Protein AF-A0A3P7JBN7-F1 (afdb_monomer_lite)

Radius of gyration: 22.33 Å; chains: 1; bounding box: 42×34×70 Å

InterPro domains:
  IPR001507 Zona pellucida domain [PS51034] (34-101)
  IPR051962 Cuticlin domain-containing protein [PTHR22907] (10-94)
  IPR056953 Cuticlin, N-terminal domain [PF25057] (29-95)

Organism: Strongylus vulgaris (NCBI:txid40348)

pLDDT: mean 86.78, std 12.99, range [44.22, 97.69]

Secondary structure (DSSP, 8-state):
-HHHHHHHHHHHHHHHT---------B-SSPEEEE-SSEEEEE--BSS---S-EE-TT-TTSGGGEE-THHHHT-SS-EEEEETT-TT-------S-----

Sequence (101 aa):
MITLCHRLAFIIIVISSIQAISIDNDIVGEPDIECLDEEIRVWVKTRKPFAGRIYAKGRADIEECYKDDFAKERTKKPHFDLRFGVCGMRSLRSVGFCLKS

Structure (mmCIF, N/CA/C/O backbone):
data_AF-A0A3P7JBN7-F1
#
_entry.id   AF-A0A3P7JBN7-F1
#
loop_
_atom_site.group_PDB
_atom_site.id
_atom_site.type_symbol
_atom_site.label_atom_id
_atom_site.label_alt_id
_atom_site.label_comp_id
_atom_site.label_asym_id
_atom_site.label_entity_id
_atom_site.label_seq_id
_atom_site.pdbx_PDB_ins_code
_atom_site.Cartn_x
_atom_site.Cartn_y
_atom_site.Cartn_z
_atom_site.occupancy
_atom_site.B_iso_or_equiv
_atom_site.auth_seq_id
_atom_site.auth_comp_id
_atom_site.auth_asym_id
_atom_site.auth_atom_id
_atom_site.pdbx_PDB_model_num
ATOM 1 N N . MET A 1 1 ? 21.728 -18.630 -47.695 1.00 63.47 1 MET A N 1
ATOM 2 C CA . MET A 1 1 ? 22.367 -19.053 -46.423 1.00 63.47 1 MET A CA 1
ATOM 3 C C . MET A 1 1 ? 22.846 -17.873 -45.578 1.00 63.47 1 MET A C 1
ATOM 5 O O . MET A 1 1 ? 22.442 -17.789 -44.428 1.00 63.47 1 MET A O 1
ATOM 9 N N . ILE A 1 2 ? 23.628 -16.934 -46.124 1.00 69.19 2 ILE A N 1
ATOM 10 C CA . ILE A 1 2 ? 24.193 -15.788 -45.373 1.00 69.19 2 ILE A CA 1
ATOM 11 C C . ILE A 1 2 ? 23.107 -14.861 -44.793 1.00 69.19 2 ILE A C 1
ATOM 13 O O . ILE A 1 2 ? 23.154 -14.490 -43.623 1.00 69.19 2 ILE A O 1
ATOM 17 N N . THR A 1 3 ? 22.071 -14.556 -45.577 1.00 75.38 3 THR A N 1
ATOM 18 C CA . THR A 1 3 ? 20.937 -13.719 -45.148 1.00 75.38 3 THR A CA 1
ATOM 19 C C . THR A 1 3 ? 20.116 -14.355 -44.026 1.00 75.38 3 THR A C 1
ATOM 21 O O . THR A 1 3 ? 19.678 -13.652 -43.121 1.00 75.38 3 THR A O 1
ATOM 24 N N . LEU A 1 4 ? 19.950 -15.682 -44.041 1.00 75.00 4 LEU A N 1
ATOM 25 C CA . LEU A 1 4 ? 19.257 -16.433 -42.989 1.00 75.00 4 LEU A CA 1
ATOM 26 C C . LEU A 1 4 ? 20.051 -16.404 -41.674 1.00 75.00 4 LEU A C 1
ATOM 28 O O . LEU A 1 4 ? 19.473 -16.190 -40.614 1.00 75.00 4 LEU A O 1
ATOM 32 N N . CYS A 1 5 ? 21.379 -16.530 -41.758 1.00 79.94 5 CYS A N 1
ATOM 33 C CA . CYS A 1 5 ? 22.277 -16.459 -40.606 1.00 79.94 5 CYS A CA 1
ATOM 34 C C . CYS A 1 5 ? 22.232 -15.078 -39.931 1.00 79.94 5 CYS A C 1
ATOM 36 O O . CYS A 1 5 ? 22.103 -14.982 -38.715 1.00 79.94 5 CYS A O 1
ATOM 38 N N . HIS A 1 6 ? 22.223 -14.002 -40.723 1.00 82.94 6 HIS A N 1
ATOM 39 C CA . HIS A 1 6 ? 22.112 -12.641 -40.195 1.00 82.94 6 HIS A CA 1
ATOM 40 C C . HIS A 1 6 ? 20.766 -12.389 -39.500 1.00 82.94 6 HIS A C 1
ATOM 42 O O . HIS A 1 6 ? 20.710 -11.709 -38.476 1.00 82.94 6 HIS A O 1
ATOM 48 N N . ARG A 1 7 ? 19.666 -12.943 -40.032 1.00 83.56 7 ARG A N 1
ATOM 49 C CA . ARG A 1 7 ? 18.352 -12.837 -39.381 1.00 83.56 7 ARG A CA 1
ATOM 50 C C . ARG A 1 7 ? 18.318 -13.599 -38.059 1.00 83.56 7 ARG A C 1
ATOM 52 O O . ARG A 1 7 ? 17.827 -13.055 -37.079 1.00 83.56 7 ARG A O 1
ATOM 59 N N . LEU A 1 8 ? 18.882 -14.806 -38.014 1.00 83.50 8 LEU A N 1
ATOM 60 C CA . LEU A 1 8 ? 18.984 -15.593 -36.782 1.00 83.50 8 LEU A CA 1
ATOM 61 C C . LEU A 1 8 ? 19.849 -14.887 -35.730 1.00 83.50 8 LEU A C 1
ATOM 63 O O . LEU A 1 8 ? 19.434 -14.781 -34.580 1.00 83.50 8 LEU A O 1
ATOM 67 N N . ALA A 1 9 ? 20.993 -14.328 -36.128 1.00 85.81 9 ALA A N 1
ATOM 68 C CA . ALA A 1 9 ? 21.859 -13.563 -35.234 1.00 85.81 9 ALA A CA 1
ATOM 69 C C . ALA A 1 9 ? 21.147 -12.329 -34.656 1.00 85.81 9 ALA A C 1
ATOM 71 O O . ALA A 1 9 ? 21.218 -12.084 -33.454 1.00 85.81 9 ALA A O 1
ATOM 72 N N . PHE A 1 10 ? 20.402 -11.590 -35.483 1.00 85.25 10 PHE A N 1
ATOM 73 C CA . PHE A 1 10 ? 19.632 -10.431 -35.029 1.00 85.25 10 PHE A CA 1
ATOM 74 C C . PHE A 1 10 ? 18.543 -10.819 -34.017 1.00 85.25 10 PHE A C 1
ATOM 76 O O . PHE A 1 10 ? 18.392 -10.160 -32.994 1.00 85.25 10 PHE A O 1
ATOM 83 N N . ILE A 1 11 ? 17.829 -11.922 -34.257 1.00 84.62 11 ILE A N 1
ATOM 84 C CA . ILE A 1 11 ? 16.804 -12.432 -33.333 1.00 84.62 11 ILE A CA 1
ATOM 85 C C . ILE A 1 11 ? 17.431 -12.847 -31.994 1.00 84.62 11 ILE A C 1
ATOM 87 O O . ILE A 1 11 ? 16.903 -12.499 -30.943 1.00 84.62 11 ILE A O 1
ATOM 91 N N . ILE A 1 12 ? 18.582 -13.525 -32.012 1.00 83.00 12 ILE A N 1
ATOM 92 C CA . ILE A 1 12 ? 19.299 -13.933 -30.793 1.00 83.00 12 ILE A CA 1
ATOM 93 C C . ILE A 1 12 ? 19.752 -12.707 -29.983 1.00 83.00 12 ILE A C 1
ATOM 95 O O . ILE A 1 12 ? 19.598 -12.688 -28.761 1.00 83.00 12 ILE A O 1
ATOM 99 N N . ILE A 1 13 ? 20.250 -11.660 -30.649 1.00 82.88 13 ILE A N 1
ATOM 100 C CA . ILE A 1 13 ? 20.652 -10.399 -30.004 1.00 82.88 13 ILE A CA 1
ATOM 101 C C . ILE A 1 13 ? 19.449 -9.708 -29.345 1.00 82.88 13 ILE A C 1
ATOM 103 O O . ILE A 1 13 ? 19.555 -9.266 -28.204 1.00 82.88 13 ILE A O 1
ATOM 107 N N . VAL A 1 14 ? 18.299 -9.660 -30.025 1.00 82.00 14 VAL A N 1
ATOM 108 C CA . VAL A 1 14 ? 17.060 -9.070 -29.486 1.00 82.00 14 VAL A CA 1
ATOM 109 C C . VAL A 1 14 ? 16.509 -9.871 -28.300 1.00 82.00 14 VAL A C 1
ATOM 111 O O . VAL A 1 14 ? 16.009 -9.280 -27.353 1.00 82.00 14 VAL A O 1
ATOM 114 N N . ILE A 1 15 ? 16.615 -11.203 -28.303 1.00 77.19 15 ILE A N 1
ATOM 115 C CA . ILE A 1 15 ? 16.197 -12.030 -27.155 1.00 77.19 15 ILE A CA 1
ATOM 116 C C . ILE A 1 15 ? 17.131 -11.811 -25.956 1.00 77.19 15 ILE A C 1
ATOM 118 O O . ILE A 1 15 ? 16.676 -11.759 -24.817 1.00 77.19 15 ILE A O 1
ATOM 122 N N . SER A 1 16 ? 18.429 -11.630 -26.208 1.00 74.56 16 SER A N 1
ATOM 123 C CA . SER A 1 16 ? 19.442 -11.415 -25.164 1.00 74.56 16 SER A CA 1
ATOM 124 C C . SER A 1 16 ? 19.304 -10.061 -24.459 1.00 74.56 16 SER A C 1
ATOM 126 O O . SER A 1 16 ? 19.753 -9.910 -23.325 1.00 74.56 16 SER A O 1
ATOM 128 N N . SER A 1 17 ? 18.688 -9.069 -25.110 1.00 69.19 17 SER A N 1
ATOM 129 C CA . SER A 1 17 ? 18.428 -7.749 -24.526 1.00 69.19 17 SER A CA 1
ATOM 130 C C . SER A 1 17 ? 17.135 -7.677 -23.709 1.00 69.19 17 SER A C 1
ATOM 132 O O . SER A 1 17 ? 16.876 -6.648 -23.082 1.00 69.19 17 SER A O 1
ATOM 134 N N . ILE A 1 18 ? 16.352 -8.762 -23.643 1.00 69.38 18 ILE A N 1
ATOM 135 C CA . ILE A 1 18 ? 15.215 -8.884 -22.726 1.00 69.38 18 ILE A CA 1
ATOM 136 C C . ILE A 1 18 ? 15.771 -9.112 -21.314 1.00 69.38 18 ILE A C 1
ATOM 138 O O . ILE A 1 18 ? 15.815 -10.228 -20.800 1.00 69.38 18 ILE A O 1
ATOM 142 N N . GLN A 1 19 ? 16.237 -8.041 -20.674 1.00 65.12 19 GLN A N 1
ATOM 143 C CA . GLN A 1 19 ? 16.503 -8.066 -19.243 1.00 65.12 19 GLN A CA 1
ATOM 144 C C . GLN A 1 19 ? 15.168 -8.208 -18.512 1.00 65.12 19 GLN A C 1
ATOM 146 O O . GLN A 1 19 ? 14.290 -7.350 -18.619 1.00 65.12 19 GLN A O 1
ATOM 151 N N . ALA A 1 20 ? 15.008 -9.298 -17.763 1.00 64.62 20 ALA A N 1
ATOM 152 C CA . ALA A 1 20 ? 13.929 -9.405 -16.795 1.00 64.62 20 ALA A CA 1
ATOM 153 C C . ALA A 1 20 ? 14.074 -8.250 -15.793 1.00 64.62 20 ALA A C 1
ATOM 155 O O . ALA A 1 20 ? 15.121 -8.099 -15.163 1.00 64.62 20 ALA A O 1
ATOM 156 N N . ILE A 1 21 ? 13.040 -7.418 -15.662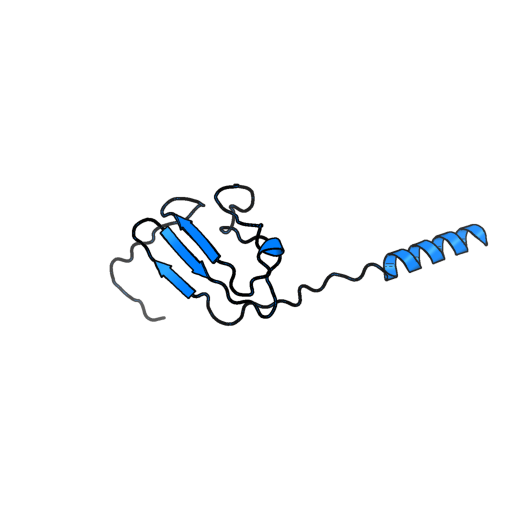 1.00 63.38 21 ILE A N 1
ATOM 157 C CA . ILE A 1 21 ? 13.015 -6.350 -14.662 1.00 63.38 21 ILE A CA 1
ATOM 158 C C . ILE A 1 21 ? 12.937 -7.035 -13.297 1.00 63.38 21 ILE A C 1
ATOM 160 O O . ILE A 1 21 ? 11.875 -7.498 -12.883 1.00 63.38 21 ILE A O 1
ATOM 164 N N . SER A 1 22 ? 14.068 -7.141 -12.602 1.00 61.19 22 SER A N 1
ATOM 165 C CA . SER A 1 22 ? 14.080 -7.605 -11.220 1.00 61.19 22 SER A CA 1
ATOM 166 C C . SER A 1 22 ? 13.363 -6.569 -10.355 1.00 61.19 22 SER A C 1
ATOM 168 O O . SER A 1 22 ? 13.796 -5.414 -10.289 1.00 61.19 22 SER A O 1
ATOM 170 N N . ILE A 1 23 ? 12.278 -6.967 -9.686 1.00 68.31 23 ILE A N 1
ATOM 171 C CA . ILE A 1 23 ? 11.614 -6.135 -8.677 1.00 68.31 23 ILE A CA 1
ATOM 172 C C . ILE A 1 23 ? 12.514 -6.118 -7.435 1.00 68.31 23 ILE A C 1
ATOM 174 O O . ILE A 1 23 ? 12.354 -6.914 -6.519 1.00 68.31 23 ILE A O 1
ATOM 178 N N . ASP A 1 24 ? 13.503 -5.228 -7.433 1.00 78.50 24 ASP A N 1
ATOM 179 C CA . ASP A 1 24 ? 14.428 -5.014 -6.314 1.00 78.50 24 ASP A CA 1
ATOM 180 C C . ASP A 1 24 ? 13.867 -3.937 -5.371 1.00 78.50 24 ASP A C 1
ATOM 182 O O . ASP A 1 24 ? 14.399 -2.821 -5.252 1.00 78.50 24 ASP A O 1
ATOM 186 N N . ASN A 1 25 ? 12.706 -4.241 -4.787 1.00 87.81 25 ASN A N 1
ATOM 187 C CA . ASN A 1 25 ? 12.085 -3.433 -3.747 1.00 87.81 25 ASN A CA 1
ATOM 188 C C . ASN A 1 25 ? 11.324 -4.321 -2.756 1.00 87.81 25 ASN A C 1
ATOM 190 O O . ASN A 1 25 ? 10.230 -4.798 -3.052 1.00 87.81 25 ASN A O 1
ATOM 194 N N . ASP A 1 26 ? 11.909 -4.518 -1.578 1.00 91.88 26 ASP A N 1
ATOM 195 C CA . ASP A 1 26 ? 11.317 -5.329 -0.515 1.00 91.88 26 ASP A CA 1
ATOM 196 C C . ASP A 1 26 ? 10.394 -4.506 0.385 1.00 91.88 26 ASP A C 1
ATOM 198 O O . ASP A 1 26 ? 10.593 -3.298 0.579 1.00 91.88 26 ASP A O 1
ATOM 202 N N . ILE A 1 27 ? 9.451 -5.203 1.020 1.00 94.31 27 ILE A N 1
ATOM 203 C CA . ILE A 1 27 ? 8.757 -4.707 2.209 1.00 94.31 27 ILE A CA 1
ATOM 204 C C . ILE A 1 27 ? 9.731 -4.755 3.391 1.00 94.31 27 ILE A C 1
ATOM 206 O O . ILE A 1 27 ? 10.440 -5.739 3.597 1.00 94.31 27 ILE A O 1
ATOM 210 N N . VAL A 1 28 ? 9.773 -3.678 4.167 1.00 96.38 28 VAL A N 1
ATOM 211 C CA . VAL A 1 28 ? 10.644 -3.533 5.332 1.00 96.38 28 VAL A CA 1
ATOM 212 C C . VAL A 1 28 ? 9.808 -3.673 6.597 1.00 96.38 28 VAL A C 1
ATOM 214 O O . VAL A 1 28 ? 9.083 -2.752 6.969 1.00 96.38 28 VAL A O 1
ATOM 217 N N . GLY A 1 29 ? 9.962 -4.806 7.281 1.00 96.00 29 GLY A N 1
ATOM 218 C CA . GLY A 1 29 ? 9.252 -5.090 8.527 1.00 96.00 29 GLY A CA 1
ATOM 219 C C . GLY A 1 29 ? 7.751 -5.304 8.329 1.00 96.00 29 GLY A C 1
ATOM 220 O O . GLY A 1 29 ? 7.293 -5.651 7.242 1.00 96.00 29 GLY A O 1
ATOM 221 N N . GLU A 1 30 ? 6.994 -5.114 9.406 1.00 96.62 30 GLU A N 1
ATOM 222 C CA . GLU A 1 30 ? 5.535 -5.212 9.397 1.00 96.62 30 GLU A CA 1
ATOM 223 C C . GLU A 1 30 ? 4.888 -3.871 9.007 1.00 96.62 30 GLU A C 1
ATOM 225 O O . GLU A 1 30 ? 5.465 -2.804 9.262 1.00 96.62 30 GLU A O 1
ATOM 230 N N . PRO A 1 31 ? 3.706 -3.896 8.364 1.00 96.31 31 PRO A N 1
ATOM 231 C CA . PRO A 1 31 ? 2.966 -2.681 8.057 1.00 96.31 31 PRO A CA 1
ATOM 232 C C . PRO A 1 31 ? 2.469 -1.993 9.333 1.00 96.31 31 PRO A C 1
ATOM 234 O O . PRO A 1 31 ? 2.078 -2.651 10.295 1.00 96.31 31 PRO A O 1
ATOM 237 N N . ASP A 1 32 ? 2.428 -0.661 9.312 1.00 96.88 32 ASP A N 1
ATOM 238 C CA . ASP A 1 32 ? 1.745 0.097 10.360 1.00 96.88 32 ASP A CA 1
ATOM 239 C C . ASP A 1 32 ? 0.236 0.049 10.058 1.00 96.88 32 ASP A C 1
ATOM 241 O O . ASP A 1 32 ? -0.170 0.333 8.928 1.00 96.88 32 ASP A O 1
ATOM 245 N N . ILE A 1 33 ? -0.587 -0.318 11.042 1.00 96.06 33 ILE A N 1
ATOM 246 C CA . ILE A 1 33 ? -2.043 -0.441 10.887 1.00 96.06 33 ILE A CA 1
ATOM 247 C C . ILE A 1 33 ? -2.734 0.495 11.877 1.00 96.06 33 ILE A C 1
ATOM 249 O O . ILE A 1 33 ? -2.472 0.434 13.078 1.00 96.06 33 ILE A O 1
ATOM 253 N N . GLU A 1 34 ? -3.640 1.326 11.373 1.00 97.69 34 GLU A N 1
ATOM 254 C CA . GLU A 1 34 ? -4.558 2.138 12.172 1.00 97.69 34 GLU A CA 1
ATOM 255 C C . GLU A 1 34 ? -5.985 1.631 11.953 1.00 97.69 34 GLU A C 1
ATOM 257 O O . GLU A 1 34 ? -6.450 1.531 10.818 1.00 97.69 34 GLU A O 1
ATOM 262 N N . CYS A 1 35 ? -6.678 1.298 13.040 1.00 95.81 35 CYS A N 1
ATOM 263 C CA . CYS A 1 35 ? -8.089 0.927 13.006 1.00 95.81 35 CYS A CA 1
ATOM 264 C C . CYS A 1 35 ? -8.928 2.144 13.395 1.00 95.81 35 CYS A C 1
ATOM 266 O O . CYS A 1 35 ? -8.796 2.645 14.511 1.00 95.81 35 CYS A O 1
ATOM 268 N N . LEU A 1 36 ? -9.789 2.587 12.486 1.00 95.88 36 LEU A N 1
ATOM 269 C CA . LEU A 1 36 ? -10.788 3.625 12.721 1.00 95.88 36 LEU A CA 1
ATOM 270 C C . LEU A 1 36 ? -12.171 2.983 12.876 1.00 95.88 36 LEU A C 1
ATOM 272 O O . LEU A 1 36 ? -12.302 1.762 12.828 1.00 95.88 36 LEU A O 1
ATOM 276 N N . ASP A 1 37 ? -13.206 3.801 13.058 1.00 95.00 37 ASP A N 1
ATOM 277 C CA . ASP A 1 37 ? -14.571 3.306 13.277 1.00 95.00 37 ASP A CA 1
ATOM 278 C C . ASP A 1 37 ? -15.162 2.620 12.032 1.00 95.00 37 ASP A C 1
ATOM 280 O O . ASP A 1 37 ? -15.880 1.626 12.148 1.00 95.00 37 ASP A O 1
ATOM 284 N N . GLU A 1 38 ? -14.837 3.116 10.832 1.00 94.81 38 GLU A N 1
ATOM 285 C CA . GLU A 1 38 ? -15.422 2.647 9.563 1.00 94.81 38 GLU A CA 1
ATOM 286 C C . GLU A 1 38 ? -14.407 2.023 8.590 1.00 94.81 38 GLU A C 1
ATOM 288 O O . GLU A 1 38 ? -14.797 1.419 7.587 1.00 94.81 38 GLU A O 1
ATOM 293 N N . GLU A 1 39 ? -13.108 2.133 8.871 1.00 94.88 39 GLU A N 1
ATOM 294 C CA . GLU A 1 39 ? -12.038 1.670 7.987 1.00 94.88 39 GLU A CA 1
ATOM 295 C C . GLU A 1 39 ? -10.776 1.257 8.748 1.00 94.88 39 GLU A C 1
ATOM 297 O O . GLU A 1 39 ? -10.566 1.627 9.903 1.00 94.88 39 GLU A O 1
ATOM 302 N N . ILE A 1 40 ? -9.907 0.509 8.071 1.00 95.12 40 ILE A N 1
ATOM 303 C CA . ILE A 1 40 ? -8.506 0.351 8.459 1.00 95.12 40 ILE A CA 1
ATOM 304 C C . ILE A 1 40 ? -7.627 1.115 7.481 1.00 95.12 40 ILE A C 1
ATOM 306 O O . ILE A 1 40 ? -7.882 1.117 6.276 1.00 95.12 40 ILE A O 1
ATOM 310 N N . ARG A 1 41 ? -6.554 1.701 7.993 1.00 96.81 41 ARG A N 1
ATOM 311 C CA . ARG A 1 41 ? -5.503 2.313 7.187 1.00 96.81 41 ARG A CA 1
ATOM 312 C C . ARG A 1 41 ? -4.226 1.521 7.354 1.00 96.81 41 ARG A C 1
ATOM 314 O O . ARG A 1 41 ? -3.811 1.219 8.474 1.00 96.81 41 ARG A O 1
ATOM 321 N N . VAL A 1 42 ? -3.622 1.150 6.235 1.00 96.69 42 VAL A N 1
ATOM 322 C CA . VAL A 1 42 ? -2.436 0.296 6.200 1.00 96.69 42 VAL A CA 1
ATOM 323 C C . VAL A 1 42 ? -1.312 1.050 5.513 1.00 96.69 42 VAL A C 1
ATOM 325 O O . VAL A 1 42 ? -1.426 1.405 4.342 1.00 96.69 42 VAL A O 1
ATOM 328 N N . TRP A 1 43 ? -0.197 1.246 6.212 1.00 97.50 43 TRP A N 1
ATOM 329 C CA . TRP A 1 43 ? 1.027 1.789 5.630 1.00 97.50 43 TRP A CA 1
ATOM 330 C C . TRP A 1 43 ? 2.077 0.700 5.495 1.00 97.50 43 TRP A C 1
ATOM 332 O O . TRP A 1 43 ? 2.503 0.096 6.479 1.00 97.50 43 TRP A O 1
ATOM 342 N N . VAL A 1 44 ? 2.564 0.504 4.275 1.00 97.12 44 VAL A N 1
ATOM 343 C CA . VAL A 1 44 ? 3.639 -0.449 3.987 1.00 97.12 44 VAL A CA 1
ATOM 344 C C . VAL A 1 44 ? 4.940 0.323 3.834 1.00 97.12 44 VAL A C 1
ATOM 346 O O . VAL A 1 44 ? 4.998 1.286 3.078 1.00 97.12 44 VAL A O 1
ATOM 349 N N . LYS A 1 45 ? 6.001 -0.084 4.533 1.00 97.19 45 LYS A N 1
ATOM 350 C CA . LYS A 1 45 ? 7.340 0.492 4.347 1.00 97.19 45 LYS A CA 1
ATOM 351 C C . LYS A 1 45 ? 8.081 -0.306 3.283 1.00 97.19 45 LYS A C 1
ATOM 353 O O . LYS A 1 45 ? 8.157 -1.526 3.379 1.00 97.19 45 LYS A O 1
ATOM 358 N N . THR A 1 46 ? 8.648 0.369 2.290 1.00 96.62 46 THR A N 1
ATOM 359 C CA . THR A 1 46 ? 9.429 -0.259 1.215 1.00 96.62 46 THR A CA 1
ATOM 360 C C . THR A 1 46 ? 10.870 0.250 1.205 1.00 96.62 46 THR A C 1
ATOM 362 O O . THR A 1 46 ? 11.151 1.392 1.579 1.00 96.62 46 THR A O 1
ATOM 365 N N . ARG A 1 47 ? 11.819 -0.588 0.767 1.00 95.44 47 ARG A N 1
ATOM 366 C CA . ARG A 1 47 ? 13.255 -0.238 0.722 1.00 95.44 47 ARG A CA 1
ATOM 367 C C . ARG A 1 47 ? 13.522 0.972 -0.188 1.00 95.44 47 ARG A C 1
ATOM 369 O O . ARG A 1 47 ? 14.319 1.861 0.132 1.00 95.44 47 ARG A O 1
ATOM 376 N N . LYS A 1 48 ? 12.834 1.017 -1.327 1.00 94.44 48 LYS A N 1
ATOM 377 C CA . LYS A 1 48 ? 12.879 2.058 -2.364 1.00 94.44 48 LYS A CA 1
ATOM 378 C C . LYS A 1 48 ? 11.473 2.624 -2.605 1.00 94.44 48 LYS A C 1
ATOM 380 O O . LYS A 1 48 ? 10.500 2.005 -2.169 1.00 94.44 48 LYS A O 1
ATOM 385 N N . PRO A 1 49 ? 11.336 3.789 -3.269 1.00 94.69 49 PRO A N 1
ATOM 386 C CA . PRO A 1 49 ? 10.028 4.337 -3.613 1.00 94.69 49 PRO A CA 1
ATOM 387 C C . PRO A 1 49 ? 9.143 3.305 -4.311 1.00 94.69 49 PRO A C 1
ATOM 389 O O . PRO A 1 49 ? 9.588 2.623 -5.235 1.00 94.69 49 PRO A O 1
ATOM 392 N N . PHE A 1 50 ? 7.911 3.168 -3.837 1.00 94.38 50 PHE A N 1
ATOM 393 C CA . PHE A 1 50 ? 6.951 2.225 -4.379 1.00 94.38 50 PHE A CA 1
ATOM 394 C C . PHE A 1 50 ? 6.313 2.804 -5.647 1.00 94.38 50 PHE A C 1
ATOM 396 O O . PHE A 1 50 ? 5.821 3.928 -5.652 1.00 94.38 50 PHE A O 1
ATOM 403 N N . ALA A 1 51 ? 6.344 2.032 -6.731 1.00 91.88 51 ALA A N 1
ATOM 404 C CA . ALA A 1 51 ? 5.755 2.380 -8.020 1.00 91.88 51 ALA A CA 1
ATOM 405 C C . ALA A 1 51 ? 5.004 1.154 -8.546 1.00 91.88 51 ALA A C 1
ATOM 407 O O . ALA A 1 51 ? 5.506 0.401 -9.376 1.00 91.88 51 ALA A O 1
ATOM 408 N N . GLY A 1 52 ? 3.824 0.916 -7.982 1.00 90.81 52 GLY A N 1
ATOM 409 C CA . GLY A 1 52 ? 2.993 -0.234 -8.303 1.00 90.81 52 GLY A CA 1
ATOM 410 C C . GLY A 1 52 ? 1.559 -0.029 -7.841 1.00 90.81 52 GLY A C 1
ATOM 411 O O . GLY A 1 52 ? 1.168 1.081 -7.488 1.00 90.81 52 GLY A O 1
ATOM 41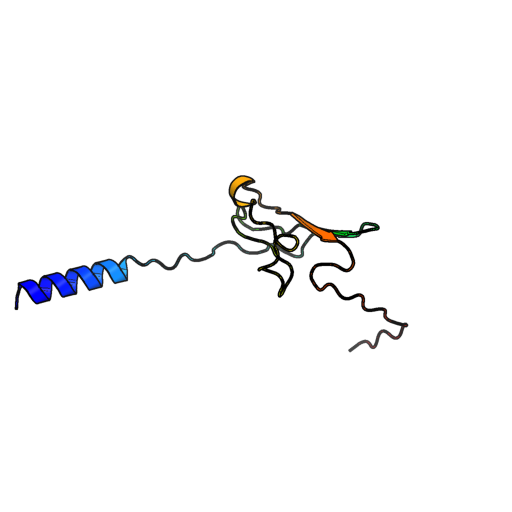2 N N . ARG A 1 53 ? 0.790 -1.117 -7.832 1.00 93.69 53 ARG A N 1
ATOM 413 C CA . ARG A 1 53 ? -0.601 -1.146 -7.377 1.00 93.69 53 ARG A CA 1
ATOM 414 C C . ARG A 1 53 ? -0.700 -1.918 -6.065 1.00 93.69 53 ARG A C 1
ATOM 416 O O . ARG A 1 53 ? -0.179 -3.027 -5.972 1.00 93.69 53 ARG A O 1
ATOM 423 N N . ILE A 1 54 ? -1.394 -1.353 -5.084 1.00 95.81 54 ILE A N 1
ATOM 424 C CA . ILE A 1 54 ? -1.824 -2.050 -3.864 1.00 95.81 54 ILE A CA 1
ATOM 425 C C . ILE A 1 54 ? -3.302 -2.388 -4.033 1.00 95.81 54 ILE A C 1
ATOM 427 O O . ILE A 1 54 ? -4.054 -1.563 -4.541 1.00 95.81 54 ILE A O 1
ATOM 431 N N . TYR A 1 55 ? -3.715 -3.598 -3.659 1.00 96.38 55 TYR A N 1
ATOM 432 C CA . TYR A 1 55 ? -5.102 -4.039 -3.793 1.00 96.38 55 TYR A CA 1
ATOM 433 C C . TYR A 1 55 ? -5.486 -5.071 -2.735 1.00 96.38 55 TYR A C 1
ATOM 435 O O . TYR A 1 55 ? -4.644 -5.826 -2.240 1.00 96.38 55 TYR A O 1
ATOM 443 N N . ALA A 1 56 ? -6.779 -5.145 -2.421 1.00 95.75 56 ALA A N 1
ATOM 444 C CA . ALA A 1 56 ? -7.311 -6.207 -1.577 1.00 95.75 56 ALA A CA 1
ATOM 445 C C . ALA A 1 56 ? -7.227 -7.563 -2.295 1.00 95.75 56 ALA A C 1
ATOM 447 O O . ALA A 1 56 ? -7.601 -7.704 -3.463 1.00 95.75 56 ALA A O 1
ATOM 448 N N . LYS A 1 57 ? -6.738 -8.591 -1.593 1.00 94.00 57 LYS A N 1
ATOM 449 C CA . LYS A 1 57 ? -6.523 -9.929 -2.164 1.00 94.00 57 LYS A CA 1
ATOM 450 C C . LYS A 1 57 ? -7.799 -10.462 -2.832 1.00 94.00 57 LYS A C 1
ATOM 452 O O . LYS A 1 57 ? -8.836 -10.595 -2.189 1.00 94.00 57 LYS A O 1
ATOM 457 N N . GLY A 1 58 ? -7.692 -10.818 -4.114 1.00 95.06 58 GLY A N 1
ATOM 458 C CA . GLY A 1 58 ? -8.811 -11.336 -4.911 1.00 95.06 58 GLY A CA 1
ATOM 459 C C . GLY A 1 58 ? -9.795 -10.273 -5.412 1.00 95.06 58 GLY A C 1
ATOM 460 O O . GLY A 1 58 ? -10.873 -10.645 -5.861 1.00 95.06 58 GLY A O 1
ATOM 461 N N . ARG A 1 59 ? -9.450 -8.981 -5.311 1.00 95.94 59 ARG A N 1
ATOM 462 C CA . ARG A 1 59 ? -10.269 -7.832 -5.742 1.00 95.94 59 ARG A CA 1
ATOM 463 C C . ARG A 1 59 ? -9.470 -6.809 -6.564 1.00 95.94 59 ARG A C 1
ATOM 465 O O . ARG A 1 59 ? -9.759 -5.621 -6.523 1.00 95.94 59 ARG A O 1
ATOM 472 N N . ALA A 1 60 ? -8.424 -7.250 -7.264 1.00 95.44 60 ALA A N 1
ATOM 473 C CA . ALA A 1 60 ? -7.510 -6.373 -8.012 1.00 95.44 60 ALA A CA 1
ATOM 474 C C . ALA A 1 60 ? -8.150 -5.688 -9.236 1.00 95.44 60 ALA A C 1
ATOM 476 O O . ALA A 1 60 ? -7.587 -4.744 -9.790 1.00 95.44 60 ALA A O 1
ATOM 477 N N . ASP A 1 61 ? -9.282 -6.227 -9.676 1.00 95.94 61 ASP A N 1
ATOM 478 C CA . ASP A 1 61 ? -10.103 -5.833 -10.815 1.00 95.94 61 ASP A CA 1
ATOM 479 C C . ASP A 1 61 ? -11.200 -4.820 -10.452 1.00 95.94 61 ASP A C 1
ATOM 481 O O . ASP A 1 61 ? -11.778 -4.209 -11.347 1.00 95.94 61 ASP A O 1
ATOM 485 N N . ILE A 1 62 ? -11.470 -4.616 -9.159 1.00 95.81 62 ILE A N 1
ATOM 486 C CA . ILE A 1 62 ? -12.486 -3.676 -8.680 1.00 95.81 62 ILE A CA 1
ATOM 487 C C . ILE A 1 62 ? -11.810 -2.351 -8.326 1.00 95.81 62 ILE A C 1
ATOM 489 O O . ILE A 1 62 ? -10.939 -2.318 -7.459 1.00 95.81 62 ILE A O 1
ATOM 493 N N . GLU A 1 63 ? -12.236 -1.266 -8.974 1.00 94.00 63 GLU A N 1
ATOM 494 C CA . GLU A 1 63 ? -11.628 0.069 -8.852 1.00 94.00 63 GLU A CA 1
ATOM 495 C C . GLU A 1 63 ? -11.541 0.569 -7.404 1.00 94.00 63 GLU A C 1
ATOM 497 O O . GLU A 1 63 ? -10.493 1.035 -6.972 1.00 94.00 63 GLU A O 1
ATOM 502 N N . GLU A 1 64 ? -12.595 0.375 -6.611 1.00 93.81 64 GLU A N 1
ATOM 503 C CA . GLU A 1 64 ? -12.635 0.782 -5.198 1.00 93.81 64 GLU A CA 1
ATOM 504 C C . GLU A 1 64 ? -11.722 -0.049 -4.274 1.00 93.81 64 GLU A C 1
ATOM 506 O O . GLU A 1 64 ? -11.541 0.294 -3.108 1.00 93.81 64 GLU A O 1
ATOM 511 N N . CYS A 1 65 ? -11.156 -1.150 -4.777 1.00 96.44 65 CYS A N 1
ATOM 512 C CA . CYS A 1 65 ? -10.350 -2.098 -4.012 1.00 96.44 65 CYS A CA 1
ATOM 513 C C . CYS A 1 65 ? -8.869 -2.082 -4.386 1.00 96.44 65 CYS A C 1
ATOM 515 O O . CYS A 1 65 ? -8.124 -2.965 -3.937 1.00 96.44 65 CYS A O 1
ATOM 517 N N . TYR A 1 66 ? -8.428 -1.098 -5.173 1.00 96.50 66 TYR A N 1
ATOM 518 C CA . TYR A 1 66 ? -7.017 -0.871 -5.443 1.00 96.50 66 TYR A CA 1
ATOM 519 C C . TYR A 1 66 ? -6.641 0.610 -5.436 1.00 96.50 66 TYR A C 1
ATOM 521 O O . TYR A 1 66 ? -7.470 1.497 -5.595 1.00 96.50 66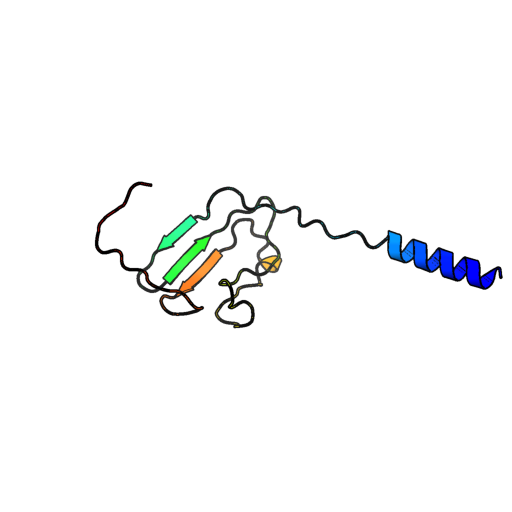 TYR A O 1
ATOM 529 N N . LYS A 1 67 ? -5.344 0.866 -5.285 1.00 95.38 67 LYS A N 1
ATOM 530 C CA . LYS A 1 67 ? -4.717 2.175 -5.471 1.00 95.38 67 LYS A CA 1
ATOM 531 C C . LYS A 1 67 ? -3.425 1.996 -6.273 1.00 95.38 67 LYS A C 1
ATOM 533 O O . LYS A 1 67 ? -2.660 1.070 -5.991 1.00 95.38 67 LYS A O 1
ATOM 538 N N . ASP A 1 68 ? -3.199 2.801 -7.312 1.00 95.12 68 ASP A N 1
ATOM 539 C CA . ASP A 1 68 ? -2.075 2.637 -8.260 1.00 95.12 68 ASP A CA 1
ATOM 540 C C . ASP A 1 68 ? -1.359 3.936 -8.673 1.00 95.12 68 ASP A C 1
ATOM 542 O O . ASP A 1 68 ? -0.477 3.938 -9.534 1.00 95.12 68 ASP A O 1
ATOM 546 N N . ASP A 1 69 ? -1.655 5.043 -8.004 1.00 93.25 69 ASP A N 1
ATOM 547 C CA . ASP A 1 69 ? -1.054 6.359 -8.219 1.00 93.25 69 ASP A CA 1
ATOM 548 C C . ASP A 1 69 ? 0.288 6.562 -7.485 1.00 93.25 69 ASP A C 1
ATOM 550 O O . ASP A 1 69 ? 0.945 7.594 -7.652 1.00 93.25 69 ASP A O 1
ATOM 554 N N . PHE A 1 70 ? 0.778 5.550 -6.763 1.00 94.00 70 PHE A N 1
ATOM 555 C CA . PHE A 1 70 ? 2.018 5.615 -5.977 1.00 94.00 70 PHE A CA 1
ATOM 556 C C . PHE A 1 70 ? 3.278 5.942 -6.795 1.00 94.00 70 PHE A C 1
ATOM 558 O O . PHE A 1 70 ? 4.221 6.552 -6.285 1.00 94.00 70 PHE A O 1
ATOM 565 N N . ALA A 1 71 ? 3.285 5.611 -8.092 1.00 90.38 71 ALA A N 1
ATOM 566 C CA . ALA A 1 71 ? 4.368 5.989 -9.003 1.00 90.38 71 ALA A CA 1
ATOM 567 C C . ALA A 1 71 ? 4.574 7.517 -9.075 1.00 90.38 71 ALA A C 1
ATOM 569 O O . ALA A 1 71 ? 5.706 7.984 -9.246 1.00 90.38 71 ALA A O 1
ATOM 570 N N . LYS A 1 72 ? 3.489 8.293 -8.929 1.00 92.12 72 LYS A N 1
ATOM 571 C CA . LYS A 1 72 ? 3.518 9.761 -8.888 1.00 92.12 72 LYS A CA 1
ATOM 572 C C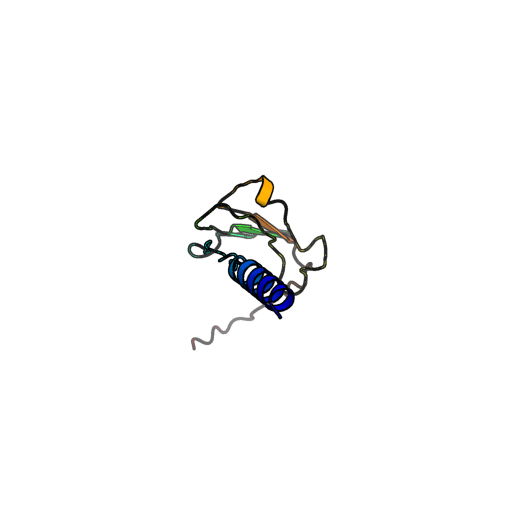 . LYS A 1 72 ? 3.944 10.269 -7.514 1.00 92.12 72 LYS A C 1
ATOM 574 O O . LYS A 1 72 ? 4.714 11.220 -7.442 1.00 92.12 72 LYS A O 1
ATOM 579 N N . GLU A 1 73 ? 3.495 9.609 -6.446 1.00 92.31 73 GLU A N 1
ATOM 580 C CA . GLU A 1 73 ? 3.816 9.981 -5.063 1.00 92.31 73 GLU A CA 1
ATOM 581 C C . GLU A 1 73 ? 5.311 9.822 -4.733 1.00 92.31 73 GLU A C 1
ATOM 583 O O . GLU A 1 73 ? 5.825 10.526 -3.866 1.00 92.31 73 GLU A O 1
ATOM 588 N N . ARG A 1 74 ? 6.022 8.897 -5.404 1.00 91.75 74 ARG A N 1
ATOM 589 C CA . ARG A 1 74 ? 7.456 8.609 -5.162 1.00 91.75 74 ARG A CA 1
ATOM 590 C C . ARG A 1 74 ? 7.759 8.322 -3.679 1.00 91.75 74 ARG A C 1
ATOM 592 O O . ARG A 1 74 ? 8.867 8.567 -3.200 1.00 91.75 74 ARG A O 1
ATOM 599 N N . THR A 1 75 ? 6.787 7.766 -2.956 1.00 94.62 75 THR A N 1
ATOM 600 C CA . THR A 1 75 ? 6.868 7.510 -1.514 1.00 94.62 75 THR A CA 1
ATOM 601 C C . THR A 1 75 ? 7.473 6.142 -1.201 1.00 94.62 75 THR A C 1
ATOM 603 O O . THR A 1 75 ? 7.295 5.178 -1.942 1.00 94.62 75 THR A O 1
ATOM 606 N N . LYS A 1 76 ? 8.179 6.038 -0.071 1.00 96.00 76 LYS A N 1
ATOM 607 C CA . LYS A 1 76 ? 8.625 4.761 0.524 1.00 96.00 76 LYS A CA 1
ATOM 608 C C . LYS A 1 76 ? 7.643 4.212 1.565 1.00 96.00 76 LYS A C 1
ATOM 610 O O . LYS A 1 76 ? 7.905 3.178 2.172 1.00 96.00 76 LYS A O 1
ATOM 615 N N . LYS A 1 77 ? 6.560 4.946 1.821 1.00 96.56 77 LYS A N 1
ATOM 616 C CA . LYS A 1 77 ? 5.519 4.599 2.786 1.00 96.56 77 LYS A CA 1
ATOM 617 C C . LYS A 1 77 ? 4.133 4.766 2.143 1.00 96.56 77 LYS A C 1
ATOM 619 O O . LYS A 1 77 ? 3.385 5.650 2.565 1.00 96.56 77 LYS A O 1
ATOM 624 N N . PRO A 1 78 ? 3.817 4.017 1.067 1.00 96.81 78 PRO A N 1
ATOM 625 C CA . PRO A 1 78 ? 2.476 4.024 0.490 1.00 96.81 78 PRO A CA 1
ATOM 626 C C . PRO A 1 78 ? 1.430 3.625 1.537 1.00 96.81 78 PRO A C 1
ATOM 628 O O . PRO A 1 78 ? 1.694 2.783 2.402 1.00 96.81 78 PRO A O 1
ATOM 631 N N . HIS A 1 79 ? 0.252 4.236 1.443 1.00 95.31 79 HIS A N 1
ATOM 632 C CA . HIS A 1 79 ? -0.891 3.959 2.307 1.00 95.31 79 HIS A CA 1
ATOM 633 C C . HIS A 1 79 ? -2.071 3.451 1.491 1.00 95.31 79 HIS A C 1
ATOM 635 O O . HIS A 1 79 ? -2.250 3.846 0.335 1.00 95.31 79 HIS A O 1
ATOM 641 N N . PHE A 1 80 ? -2.866 2.585 2.102 1.00 95.75 80 PHE A N 1
ATOM 642 C CA . PHE A 1 80 ? -4.071 2.044 1.506 1.00 95.75 80 PHE A CA 1
ATOM 643 C C . PHE A 1 80 ? -5.161 1.900 2.563 1.00 95.75 80 PHE A C 1
ATOM 645 O O . PHE A 1 80 ? -4.932 1.300 3.617 1.00 95.75 80 PHE A O 1
ATOM 652 N N . ASP A 1 81 ? -6.334 2.441 2.248 1.00 95.50 81 ASP A N 1
ATOM 653 C CA . ASP A 1 81 ? -7.465 2.522 3.162 1.00 95.50 81 ASP A CA 1
ATOM 654 C C . ASP A 1 81 ? -8.529 1.512 2.726 1.00 95.50 81 ASP A C 1
ATOM 656 O O . ASP A 1 81 ? -8.888 1.420 1.550 1.00 95.50 81 ASP A O 1
ATOM 660 N N . LEU A 1 82 ? -9.013 0.719 3.676 1.00 94.38 82 LEU A N 1
ATOM 661 C CA . LEU A 1 82 ? -9.983 -0.344 3.444 1.00 94.38 82 LEU A CA 1
ATOM 662 C C . LEU A 1 82 ? -11.158 -0.185 4.400 1.00 94.38 82 LEU A C 1
ATOM 664 O O . LEU A 1 82 ? -11.027 -0.405 5.604 1.00 94.38 82 LEU A O 1
ATOM 668 N N . ARG A 1 83 ? -12.331 0.145 3.856 1.00 93.81 83 ARG A N 1
ATOM 669 C CA . ARG A 1 83 ? -13.559 0.261 4.654 1.00 93.81 83 ARG A CA 1
ATOM 670 C C . ARG A 1 83 ? -14.043 -1.095 5.151 1.00 93.81 83 ARG A C 1
ATOM 672 O O . ARG A 1 83 ? -13.842 -2.126 4.504 1.00 93.81 83 ARG A O 1
ATOM 679 N N . PHE A 1 84 ? -14.745 -1.106 6.278 1.00 93.19 84 PHE A N 1
ATOM 680 C CA . PHE A 1 84 ? -15.366 -2.324 6.782 1.00 93.19 84 PHE A CA 1
ATOM 681 C C . PHE A 1 84 ? -16.470 -2.850 5.859 1.00 93.19 84 PHE A C 1
ATOM 683 O O . PHE A 1 84 ? -17.283 -2.101 5.330 1.00 93.19 84 PHE A O 1
ATOM 690 N N . GLY A 1 85 ? -16.488 -4.170 5.649 1.00 91.50 85 GLY A N 1
ATOM 691 C CA . GLY A 1 85 ? -17.517 -4.855 4.857 1.00 91.50 85 GLY A CA 1
ATOM 692 C C . GLY A 1 85 ? -17.346 -4.800 3.334 1.00 91.50 85 GLY A C 1
ATOM 693 O O . GLY A 1 85 ? -18.074 -5.506 2.637 1.00 91.50 85 GLY A O 1
ATOM 694 N N . VAL A 1 86 ? -16.378 -4.043 2.806 1.00 93.38 86 VAL A N 1
ATOM 695 C CA . VAL A 1 86 ? -16.098 -3.977 1.358 1.00 93.38 86 VAL A CA 1
ATOM 696 C C . VAL A 1 86 ? -14.880 -4.822 0.973 1.00 93.38 86 VAL A C 1
ATOM 698 O O . VAL A 1 86 ? -14.218 -5.423 1.823 1.00 93.38 86 VAL A O 1
ATOM 701 N N . CYS A 1 87 ? -14.607 -4.936 -0.330 1.00 94.94 87 CYS A N 1
ATOM 702 C CA . CYS A 1 87 ? -13.418 -5.607 -0.870 1.00 94.94 87 CYS A CA 1
ATOM 703 C C . CYS A 1 87 ? -13.184 -7.041 -0.355 1.00 94.94 87 CYS A C 1
ATOM 705 O O . CYS A 1 87 ? -12.055 -7.520 -0.257 1.00 94.94 87 CYS A O 1
ATOM 707 N N . GLY A 1 88 ? -14.268 -7.767 -0.055 1.00 90.75 88 GLY A N 1
ATOM 708 C CA . GLY A 1 88 ? -14.211 -9.152 0.418 1.00 90.75 88 GLY A CA 1
ATOM 709 C C . GLY A 1 88 ? -13.700 -9.323 1.849 1.00 90.75 88 GLY A C 1
ATOM 710 O O . GLY A 1 88 ? -13.378 -10.451 2.229 1.00 90.75 88 GLY A O 1
ATOM 711 N N . MET A 1 89 ? -13.635 -8.247 2.637 1.00 90.25 89 MET A N 1
ATOM 712 C CA . MET A 1 89 ? -13.229 -8.326 4.032 1.00 90.25 89 MET A CA 1
ATOM 713 C C . MET A 1 89 ? -14.248 -9.120 4.857 1.00 90.25 89 MET A C 1
ATOM 715 O O . MET A 1 89 ? -15.460 -8.950 4.723 1.00 90.25 89 MET A O 1
ATOM 719 N N . ARG A 1 90 ? -13.751 -10.018 5.713 1.00 86.94 90 ARG A N 1
ATOM 720 C CA . ARG A 1 90 ? -14.573 -10.881 6.568 1.00 86.94 90 ARG A CA 1
ATOM 721 C C . ARG A 1 90 ? -14.271 -10.581 8.024 1.00 86.94 90 ARG A C 1
ATOM 723 O O . ARG A 1 90 ? -13.118 -10.639 8.437 1.00 86.94 90 ARG A O 1
ATOM 730 N N . SER A 1 91 ? -15.312 -10.302 8.801 1.00 83.38 91 SER A N 1
ATOM 731 C CA . SER A 1 91 ? -15.189 -10.221 10.253 1.00 83.38 91 SER A CA 1
ATOM 732 C C . SER A 1 91 ? -15.204 -11.634 10.826 1.00 83.38 91 SER A C 1
ATOM 734 O O . SER A 1 91 ? -16.145 -12.395 10.599 1.00 83.38 91 SER A O 1
ATOM 736 N N . LEU A 1 92 ? -14.153 -11.984 11.562 1.00 84.69 92 LEU A N 1
ATOM 737 C CA . LEU A 1 92 ? -14.135 -13.168 12.406 1.00 84.69 92 LEU A CA 1
ATOM 738 C C . LEU A 1 92 ? -14.290 -12.699 13.845 1.00 84.69 92 LEU A C 1
ATOM 740 O O . LEU A 1 92 ? -13.490 -11.911 14.345 1.00 84.69 92 LEU A O 1
ATOM 744 N N . ARG A 1 93 ? -15.339 -13.178 14.507 1.00 82.25 93 ARG A N 1
ATOM 745 C CA . ARG A 1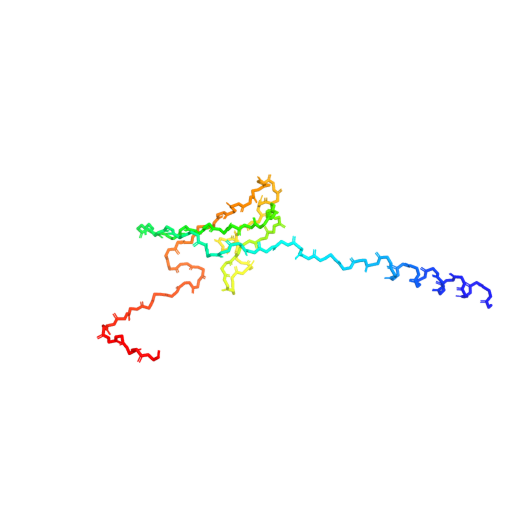 93 ? -15.537 -12.968 15.939 1.00 82.25 93 ARG A CA 1
ATOM 746 C C . ARG A 1 93 ? -15.062 -14.224 16.645 1.00 82.25 93 ARG A C 1
ATOM 748 O O . ARG A 1 93 ? -15.574 -15.306 16.373 1.00 82.25 93 ARG A O 1
ATOM 755 N N . SER A 1 94 ? -14.084 -14.081 17.529 1.00 80.56 94 SER A N 1
ATOM 756 C CA . SER A 1 94 ? -13.690 -15.168 18.419 1.00 80.56 94 SER A CA 1
ATOM 757 C C . SER A 1 94 ? -14.459 -15.026 19.728 1.00 80.56 94 SER A C 1
ATOM 759 O O . SER A 1 94 ? -14.349 -14.005 20.405 1.00 80.56 94 SER A O 1
ATOM 761 N N . VAL A 1 95 ? -15.258 -16.035 20.072 1.00 76.38 95 VAL A N 1
ATOM 762 C CA . VAL A 1 95 ? -15.730 -16.238 21.446 1.00 76.38 95 VAL A CA 1
ATOM 763 C C . VAL A 1 95 ? -14.610 -16.980 22.168 1.00 76.38 95 VAL A C 1
ATOM 765 O O . VAL A 1 95 ? -14.208 -18.057 21.741 1.00 76.38 95 VAL A O 1
ATOM 768 N N . GLY A 1 96 ? -14.008 -16.348 23.174 1.00 59.78 96 GLY A N 1
ATOM 769 C CA . GLY A 1 96 ? -12.720 -16.762 23.726 1.00 59.78 96 GLY A CA 1
ATOM 770 C C . GLY A 1 96 ? -12.604 -18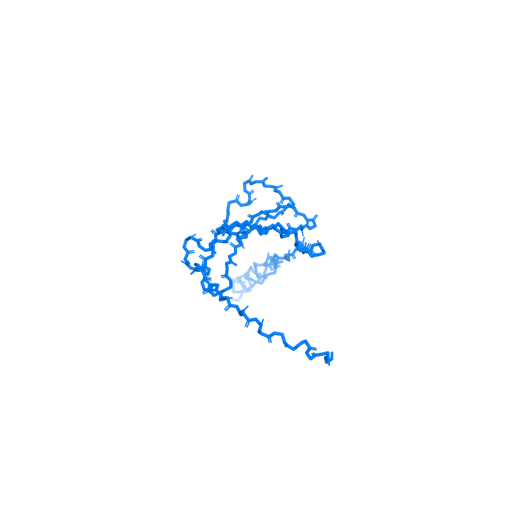.253 24.067 1.00 59.78 96 GLY A C 1
ATOM 771 O O . GLY A 1 96 ? -13.220 -18.723 25.012 1.00 59.78 96 GLY A O 1
ATOM 772 N N . PHE A 1 97 ? -11.720 -18.943 23.346 1.00 49.09 97 PHE A N 1
ATOM 773 C CA . PHE A 1 97 ? -10.697 -19.834 23.896 1.00 49.09 97 PHE A CA 1
ATOM 774 C C . PHE A 1 97 ? -9.476 -19.723 22.976 1.00 49.09 97 PHE A C 1
ATOM 776 O O . PHE A 1 97 ? -9.472 -20.206 21.846 1.00 49.09 97 PHE A O 1
ATOM 783 N N . CYS A 1 98 ? -8.443 -19.025 23.443 1.00 53.44 98 CYS A N 1
ATOM 784 C CA . CYS A 1 98 ? -7.138 -19.015 22.796 1.00 53.44 98 CYS A CA 1
ATOM 785 C C . CYS A 1 98 ? -6.506 -20.397 23.033 1.00 53.44 98 CYS A C 1
ATOM 787 O O . CYS A 1 98 ? -5.896 -20.630 24.077 1.00 53.44 98 CYS A O 1
ATOM 789 N N . LEU A 1 99 ? -6.714 -21.347 22.116 1.00 52.69 99 LEU A N 1
ATOM 790 C CA . LEU A 1 99 ? -5.927 -22.577 22.082 1.00 52.69 99 LEU A CA 1
ATOM 791 C C . LEU A 1 99 ? -4.516 -22.194 21.640 1.00 52.69 99 LEU A C 1
ATOM 793 O O . LEU A 1 99 ? -4.247 -21.971 20.463 1.00 52.69 99 LEU A O 1
ATOM 797 N N . LYS A 1 100 ? -3.637 -22.071 22.631 1.00 46.94 100 LYS A N 1
ATOM 798 C CA . LYS A 1 100 ? -2.187 -22.076 22.461 1.00 46.94 100 LYS A CA 1
ATOM 799 C C . LYS A 1 100 ? -1.833 -23.373 21.720 1.00 46.94 100 LYS A C 1
ATOM 801 O O . LYS A 1 100 ? -2.012 -24.449 22.290 1.00 46.94 100 LYS A O 1
ATOM 806 N N . SER A 1 101 ? -1.406 -23.267 20.465 1.00 44.22 101 SER A N 1
ATOM 807 C CA . SER A 1 101 ? -0.751 -24.346 19.718 1.00 44.22 101 SER A CA 1
ATOM 808 C C . SER A 1 101 ? 0.691 -23.971 19.449 1.00 44.22 101 SER A C 1
ATOM 810 O O . SER A 1 101 ? 0.972 -22.755 19.356 1.00 44.22 101 SER A O 1
#

Foldseek 3Di:
DVVVVVVVVVVVVVVVPPDDPPPPKDFDDAWDWDDDPFKIKTKTAIPFQDQAKDFQPPCSPPPLGMDGCSNVVRDRIDMDMGTPPPRPDDDDDDPDDPPDD